Protein AF-A0A0F8VT69-F1 (afdb_monomer)

pLDDT: mean 82.85, std 9.79, range [60.28, 95.31]

Sequence (94 aa):
MRCVAIVFLSCMFVSCIPYAIAPKLDENHISLAKKFKKGLPRINAYIFQDTKKANEFFDYIDYKLQPNPDYFSSNIPISINNTTYYLSFYEVER

Structure (mmCIF, N/CA/C/O backbone):
data_AF-A0A0F8VT69-F1
#
_entry.id   AF-A0A0F8VT69-F1
#
loop_
_atom_site.group_PDB
_atom_site.id
_atom_site.type_symbol
_atom_site.label_atom_id
_atom_site.label_alt_id
_atom_site.label_comp_id
_atom_site.label_asym_id
_atom_site.label_entity_id
_atom_site.label_seq_id
_atom_site.pdbx_PDB_ins_code
_atom_site.Cartn_x
_atom_site.Cartn_y
_atom_site.Cartn_z
_atom_site.occupancy
_atom_site.B_iso_or_equiv
_atom_site.auth_seq_id
_atom_site.auth_comp_id
_atom_site.auth_asym_id
_atom_site.auth_atom_id
_atom_site.pdbx_PDB_model_num
ATOM 1 N N . MET A 1 1 ? 30.275 -10.922 -39.885 1.00 60.59 1 MET A N 1
ATOM 2 C CA . MET A 1 1 ? 30.875 -10.629 -38.557 1.00 60.59 1 MET A CA 1
ATOM 3 C C . MET A 1 1 ? 30.475 -9.261 -37.990 1.00 60.59 1 MET A C 1
ATOM 5 O O . MET A 1 1 ? 30.142 -9.211 -36.817 1.00 60.59 1 MET A O 1
ATOM 9 N N . ARG A 1 2 ? 30.417 -8.169 -38.782 1.00 66.88 2 ARG A N 1
ATOM 10 C CA . ARG A 1 2 ? 29.985 -6.833 -38.293 1.00 66.88 2 ARG A CA 1
ATOM 11 C C . ARG A 1 2 ? 28.558 -6.802 -37.718 1.00 66.88 2 ARG A C 1
ATOM 13 O O . ARG A 1 2 ? 28.352 -6.202 -36.676 1.00 66.88 2 ARG A O 1
ATOM 20 N N . CYS A 1 3 ? 27.602 -7.501 -38.335 1.00 71.44 3 CYS A N 1
ATOM 21 C CA . CYS A 1 3 ? 26.217 -7.541 -37.846 1.00 71.44 3 CYS A CA 1
ATOM 22 C C . CYS A 1 3 ? 26.074 -8.252 -36.487 1.00 71.44 3 CYS A C 1
ATOM 24 O O . CYS A 1 3 ? 25.284 -7.819 -35.662 1.00 71.44 3 CYS A O 1
ATOM 26 N N . VAL A 1 4 ? 26.875 -9.292 -36.221 1.00 78.31 4 VAL A N 1
ATOM 27 C CA . VAL A 1 4 ? 26.831 -10.044 -34.951 1.00 78.31 4 VAL A CA 1
ATOM 28 C C . VAL A 1 4 ? 27.338 -9.187 -33.789 1.00 78.31 4 VAL A C 1
ATOM 30 O O . VAL A 1 4 ? 26.730 -9.174 -32.724 1.00 78.31 4 VAL A O 1
ATOM 33 N N . ALA A 1 5 ? 28.400 -8.408 -34.015 1.00 80.56 5 ALA A N 1
ATOM 34 C CA . ALA A 1 5 ? 28.917 -7.468 -33.022 1.00 80.56 5 ALA A CA 1
ATOM 35 C C . ALA A 1 5 ? 27.910 -6.347 -32.698 1.00 80.56 5 ALA A C 1
ATOM 37 O O . ALA A 1 5 ? 27.780 -5.958 -31.543 1.00 80.56 5 ALA A O 1
ATOM 38 N N . ILE A 1 6 ? 27.163 -5.868 -33.700 1.00 81.06 6 ILE A N 1
ATOM 39 C CA . ILE A 1 6 ? 26.122 -4.843 -33.516 1.00 81.06 6 ILE A CA 1
ATOM 40 C C . ILE A 1 6 ? 24.946 -5.392 -32.697 1.00 81.06 6 ILE A C 1
ATOM 42 O O . ILE A 1 6 ? 24.462 -4.705 -31.803 1.00 81.06 6 ILE A O 1
ATOM 46 N N . VAL A 1 7 ? 24.523 -6.635 -32.951 1.00 81.25 7 VAL A N 1
ATOM 47 C CA . VAL A 1 7 ? 23.456 -7.297 -32.177 1.00 81.25 7 VAL A CA 1
ATOM 48 C C . VAL A 1 7 ? 23.883 -7.512 -30.723 1.00 81.25 7 VAL A C 1
ATOM 50 O O . VAL A 1 7 ? 23.128 -7.191 -29.811 1.00 81.25 7 VAL A O 1
ATOM 53 N N . PHE A 1 8 ? 25.116 -7.972 -30.489 1.00 78.62 8 PHE A N 1
ATOM 54 C CA . PHE A 1 8 ? 25.634 -8.173 -29.132 1.00 78.62 8 PHE A CA 1
ATOM 55 C C . PHE A 1 8 ? 25.747 -6.854 -28.348 1.00 78.62 8 PHE A C 1
ATOM 57 O O . PHE A 1 8 ? 25.398 -6.797 -27.171 1.00 78.62 8 PHE A O 1
ATOM 64 N N . LEU A 1 9 ? 26.170 -5.773 -29.014 1.00 79.25 9 LEU A N 1
ATOM 65 C CA . LEU A 1 9 ? 26.246 -4.438 -28.419 1.00 79.25 9 LEU A CA 1
ATOM 66 C C . LEU A 1 9 ? 24.854 -3.863 -28.106 1.00 79.25 9 LEU A C 1
ATOM 68 O O . LEU A 1 9 ? 24.678 -3.215 -27.079 1.00 79.25 9 LEU A O 1
ATOM 72 N N . SER A 1 10 ? 23.854 -4.135 -28.948 1.00 76.44 10 SER A N 1
ATOM 73 C CA . SER A 1 10 ? 22.467 -3.705 -28.726 1.00 76.44 10 SER A CA 1
ATOM 74 C C . SER A 1 10 ? 21.822 -4.397 -27.517 1.00 76.44 10 SER A C 1
ATOM 76 O O . SER A 1 10 ? 21.045 -3.755 -26.810 1.00 76.44 10 SER A O 1
ATOM 78 N N . CYS A 1 11 ? 22.164 -5.657 -27.230 1.00 73.88 11 CYS A N 1
ATOM 79 C CA . CYS A 1 11 ? 21.622 -6.398 -26.085 1.00 73.88 11 CYS A CA 1
ATOM 80 C C . CYS A 1 11 ? 22.014 -5.806 -24.718 1.00 73.88 11 CYS A C 1
ATOM 82 O O . CYS A 1 11 ? 21.297 -6.017 -23.744 1.00 73.88 11 CYS A O 1
ATOM 84 N N . MET A 1 12 ? 23.107 -5.040 -24.628 1.00 71.12 12 MET A N 1
ATOM 85 C CA . MET A 1 12 ? 23.532 -4.403 -23.371 1.00 71.12 12 MET A CA 1
ATOM 86 C C . MET A 1 12 ? 22.656 -3.197 -22.980 1.00 71.12 12 MET A C 1
ATOM 88 O O . MET A 1 12 ? 22.639 -2.821 -21.813 1.00 71.12 12 MET A O 1
ATOM 92 N N . PHE A 1 13 ? 21.909 -2.610 -23.925 1.00 71.31 13 PHE A N 1
ATOM 93 C CA . PHE A 1 13 ? 21.056 -1.434 -23.686 1.00 71.31 13 PHE A CA 1
ATOM 94 C C . PHE A 1 13 ? 19.578 -1.773 -23.434 1.00 71.31 13 PHE A C 1
ATOM 96 O O . PHE A 1 13 ? 18.789 -0.880 -23.144 1.00 71.31 13 PHE A O 1
ATOM 103 N N . VAL A 1 14 ? 19.191 -3.049 -23.520 1.00 72.06 14 VAL A N 1
ATOM 104 C CA . VAL A 1 14 ? 17.822 -3.532 -23.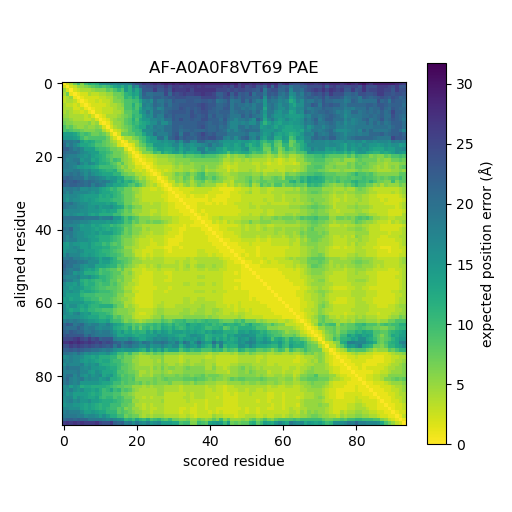244 1.00 72.06 14 VAL A CA 1
ATOM 105 C C . VAL A 1 14 ? 17.716 -4.198 -21.873 1.00 72.06 14 VAL A C 1
ATOM 107 O O . VAL A 1 14 ? 16.968 -5.159 -21.701 1.00 72.06 14 VAL 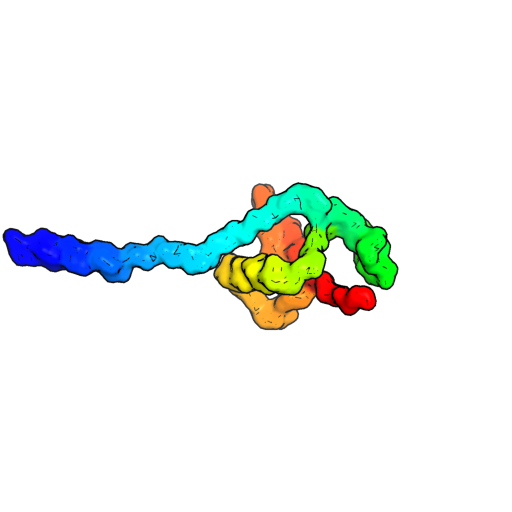A O 1
ATOM 110 N N . SER A 1 15 ? 18.436 -3.694 -20.866 1.00 64.62 15 SER A N 1
ATOM 111 C CA . SER A 1 15 ? 18.194 -4.081 -19.475 1.00 64.62 15 SER A CA 1
ATOM 112 C C . SER A 1 15 ? 16.802 -3.598 -19.045 1.00 64.62 15 SER A C 1
ATOM 114 O O . SER A 1 15 ? 16.619 -2.554 -18.430 1.00 64.62 15 SER A O 1
ATOM 116 N N . CYS A 1 16 ? 15.782 -4.381 -19.386 1.00 67.00 16 CYS A N 1
ATOM 117 C CA . CYS A 1 16 ? 14.415 -4.207 -18.926 1.00 67.00 16 CYS A CA 1
ATOM 118 C C . CYS A 1 16 ? 14.342 -4.697 -17.473 1.00 67.00 16 CYS A C 1
ATOM 120 O O . CYS A 1 16 ? 13.776 -5.750 -17.185 1.00 67.00 16 CYS A O 1
ATOM 122 N N . ILE A 1 17 ? 15.010 -3.982 -16.564 1.00 65.31 17 ILE A N 1
ATOM 123 C CA . ILE A 1 17 ? 14.962 -4.265 -15.130 1.00 65.31 17 ILE A CA 1
ATOM 124 C C . ILE A 1 17 ? 13.736 -3.531 -14.582 1.00 65.31 17 ILE A C 1
ATOM 126 O O . ILE A 1 17 ? 13.720 -2.298 -14.594 1.00 65.31 17 ILE A O 1
ATOM 130 N N . PRO A 1 18 ? 12.702 -4.247 -14.111 1.00 63.28 18 PRO A N 1
ATOM 131 C CA . PRO A 1 18 ? 11.575 -3.603 -13.458 1.00 63.28 18 PRO A CA 1
ATOM 132 C C . PRO A 1 18 ? 12.072 -2.971 -12.154 1.00 63.28 18 PRO A C 1
ATOM 134 O O . PRO A 1 18 ? 12.432 -3.668 -11.209 1.00 63.28 18 PRO A O 1
ATOM 137 N N . TYR A 1 19 ? 12.126 -1.640 -12.125 1.00 64.50 19 TYR A N 1
ATOM 138 C CA . TYR A 1 19 ? 12.588 -0.868 -10.969 1.00 64.50 19 TYR A CA 1
ATOM 139 C C . TYR A 1 19 ? 11.621 -0.970 -9.773 1.00 64.50 19 TYR A C 1
ATOM 141 O O . TYR A 1 19 ? 12.040 -0.864 -8.625 1.00 64.50 19 TYR A O 1
ATOM 149 N N . ALA A 1 20 ? 10.338 -1.253 -10.027 1.00 70.12 20 ALA A N 1
ATOM 150 C CA . ALA A 1 20 ? 9.314 -1.401 -8.998 1.00 70.12 20 ALA A CA 1
ATOM 151 C C . ALA A 1 20 ? 9.093 -2.878 -8.630 1.00 70.12 20 ALA A C 1
ATOM 153 O O . ALA A 1 20 ? 8.270 -3.584 -9.222 1.00 70.12 20 ALA A O 1
ATOM 154 N N . ILE A 1 21 ? 9.842 -3.355 -7.637 1.00 78.81 21 ILE A N 1
ATOM 155 C CA . ILE A 1 21 ? 9.651 -4.688 -7.055 1.00 78.81 21 ILE A CA 1
ATOM 156 C C . ILE A 1 21 ? 8.494 -4.618 -6.055 1.00 78.81 21 ILE A C 1
ATOM 158 O O . ILE A 1 21 ? 8.451 -3.726 -5.213 1.00 78.81 21 ILE A O 1
ATOM 162 N N . ALA A 1 22 ? 7.561 -5.570 -6.133 1.00 84.56 22 ALA A N 1
ATOM 163 C CA . ALA A 1 22 ? 6.441 -5.631 -5.201 1.00 84.56 22 ALA A CA 1
ATOM 164 C C . ALA A 1 22 ? 6.945 -5.826 -3.757 1.00 84.56 22 ALA A C 1
ATOM 166 O O . ALA A 1 22 ? 7.696 -6.779 -3.508 1.00 84.56 22 ALA A O 1
ATOM 167 N N . PRO A 1 23 ? 6.534 -4.977 -2.799 1.00 85.69 23 PRO A N 1
ATOM 168 C CA . PRO A 1 23 ? 6.893 -5.164 -1.401 1.00 85.69 23 PRO A CA 1
ATOM 169 C C . PRO A 1 23 ? 6.243 -6.437 -0.852 1.00 85.69 23 PRO A C 1
ATOM 171 O O . PRO A 1 23 ? 5.141 -6.827 -1.248 1.00 85.69 23 PRO A O 1
ATOM 174 N N . LYS A 1 24 ? 6.931 -7.100 0.080 1.00 86.88 24 LYS A N 1
ATOM 175 C CA . LYS A 1 24 ? 6.389 -8.278 0.764 1.00 86.88 24 LYS A CA 1
ATOM 176 C C . LYS A 1 24 ? 5.412 -7.828 1.848 1.00 86.88 24 LYS A C 1
ATOM 178 O O . LYS A 1 24 ? 5.770 -7.017 2.699 1.00 86.88 24 LYS A O 1
ATOM 183 N N . LEU A 1 25 ? 4.195 -8.360 1.798 1.00 86.50 25 LEU A N 1
ATOM 184 C CA . LEU A 1 25 ? 3.167 -8.141 2.810 1.00 86.50 25 LEU A CA 1
ATOM 185 C C . LEU A 1 25 ? 3.157 -9.329 3.775 1.00 86.50 25 LEU A C 1
ATOM 187 O O . LEU A 1 25 ? 3.099 -10.478 3.341 1.00 86.50 25 LEU A O 1
ATOM 191 N N . ASP A 1 26 ? 3.200 -9.041 5.070 1.00 85.12 26 ASP A N 1
ATOM 192 C CA . ASP A 1 26 ? 3.188 -10.039 6.135 1.00 85.12 26 ASP A CA 1
ATOM 193 C C . ASP A 1 26 ? 1.742 -10.263 6.611 1.00 85.12 26 ASP A C 1
ATOM 195 O O . ASP A 1 26 ? 1.053 -9.320 7.001 1.00 85.12 26 ASP A O 1
ATOM 199 N N . GLU A 1 27 ? 1.267 -11.511 6.639 1.00 76.75 27 GLU A N 1
ATOM 200 C CA . GLU A 1 27 ? -0.133 -11.835 6.986 1.00 76.75 27 GLU A CA 1
ATOM 201 C C . GLU A 1 27 ? -0.551 -11.342 8.386 1.00 76.75 27 GLU A C 1
ATOM 203 O O . GLU A 1 27 ? -1.709 -10.993 8.618 1.00 76.75 27 GLU A O 1
ATOM 208 N N . ASN A 1 28 ? 0.411 -11.217 9.304 1.00 79.88 28 ASN A N 1
ATOM 209 C CA . ASN A 1 28 ? 0.201 -10.764 10.682 1.00 79.88 28 ASN A CA 1
ATOM 210 C C . ASN A 1 28 ? -0.198 -9.280 10.808 1.00 79.88 28 ASN A C 1
ATOM 212 O O . ASN A 1 28 ? -0.518 -8.823 11.905 1.00 79.88 28 ASN A O 1
ATOM 216 N N . HIS A 1 29 ? -0.181 -8.518 9.712 1.00 84.94 29 HIS A N 1
ATOM 217 C CA . HIS A 1 29 ? -0.521 -7.092 9.693 1.00 84.94 29 HIS A CA 1
ATOM 218 C C . HIS A 1 29 ? -1.979 -6.806 9.310 1.00 84.94 29 HIS A C 1
ATOM 220 O O . HIS A 1 29 ? -2.376 -5.641 9.227 1.00 84.94 29 HIS A O 1
ATOM 226 N N . ILE A 1 30 ? -2.797 -7.840 9.100 1.00 91.31 30 ILE A N 1
ATOM 227 C CA . ILE A 1 30 ? -4.222 -7.689 8.795 1.00 91.31 30 ILE A CA 1
ATOM 228 C C . ILE A 1 30 ? -5.022 -7.632 10.097 1.00 91.31 30 ILE A C 1
ATOM 230 O O . ILE A 1 30 ? -5.021 -8.570 10.893 1.00 91.31 30 ILE A O 1
ATOM 234 N N . SER A 1 31 ? -5.762 -6.545 10.314 1.00 91.81 31 SER A N 1
ATOM 235 C CA . SER A 1 31 ? -6.710 -6.467 11.430 1.00 91.81 31 SER A CA 1
ATOM 236 C C . SER A 1 31 ? -7.890 -5.537 11.135 1.00 91.81 31 SER A C 1
ATOM 238 O O . SER A 1 31 ? -7.944 -4.864 10.108 1.00 91.81 31 SER A O 1
ATOM 240 N N . LEU A 1 32 ? -8.877 -5.505 12.033 1.00 93.50 32 LEU A N 1
ATOM 241 C CA . LEU A 1 32 ? -10.020 -4.600 11.904 1.00 93.50 32 LEU A CA 1
ATOM 242 C C . LEU A 1 32 ? -9.574 -3.141 12.082 1.00 93.50 32 LEU A C 1
ATOM 244 O O . LEU A 1 32 ? -9.186 -2.750 13.183 1.00 93.50 32 LEU A O 1
ATOM 248 N N . ALA A 1 33 ? -9.742 -2.309 11.053 1.00 92.50 33 ALA A N 1
ATOM 249 C CA . ALA A 1 33 ? -9.340 -0.899 11.066 1.00 92.50 33 ALA A CA 1
ATOM 250 C C . ALA A 1 33 ? -9.979 -0.116 12.229 1.00 92.50 33 ALA A C 1
ATOM 252 O O . ALA A 1 33 ? -9.305 0.618 12.949 1.00 92.50 33 ALA A O 1
ATOM 253 N N . LYS A 1 34 ? -11.265 -0.360 12.512 1.00 93.44 34 LYS A N 1
ATOM 254 C CA . LYS A 1 34 ? -11.969 0.222 13.669 1.00 93.44 34 LYS A CA 1
ATOM 255 C C . LYS A 1 34 ? -11.350 -0.141 15.030 1.00 93.44 34 LYS A C 1
ATOM 257 O O . LYS A 1 34 ? -11.515 0.620 15.980 1.00 93.44 34 LYS A O 1
ATOM 262 N N . LYS A 1 35 ? -10.685 -1.301 15.150 1.00 92.12 35 LYS A N 1
ATOM 263 C CA . LYS A 1 35 ? -9.948 -1.683 16.371 1.00 92.12 35 LYS A CA 1
ATOM 264 C C . LYS A 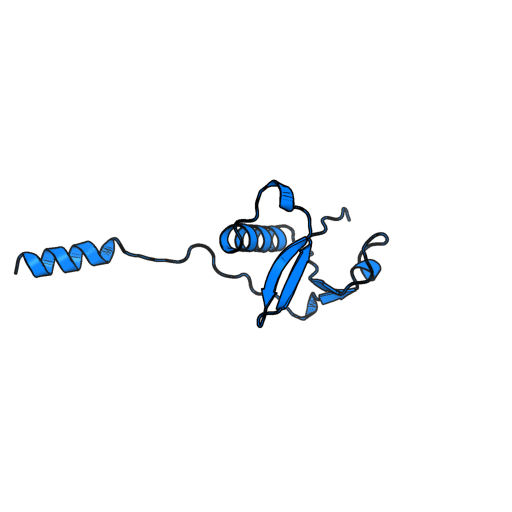1 35 ? -8.604 -0.959 16.468 1.00 92.12 35 LYS A C 1
ATOM 266 O O . LYS A 1 35 ? -8.154 -0.714 17.579 1.00 92.12 35 LYS A O 1
ATOM 271 N N . PHE A 1 36 ? -7.995 -0.617 15.333 1.00 90.19 36 PHE A N 1
ATOM 272 C CA . PHE A 1 36 ? -6.734 0.117 15.280 1.00 90.19 36 PHE A CA 1
ATOM 273 C C . PHE A 1 36 ? -6.892 1.593 15.669 1.00 90.19 36 PHE A C 1
ATOM 275 O O . PHE A 1 36 ? -6.188 2.062 16.559 1.00 90.19 36 PHE A O 1
ATOM 282 N N . LYS A 1 37 ? -7.851 2.316 15.071 1.00 91.12 37 LYS A N 1
ATOM 283 C CA . LYS A 1 37 ? -8.162 3.709 15.439 1.00 91.12 37 LYS A CA 1
ATOM 284 C C . LYS A 1 37 ? -9.670 3.944 15.473 1.00 91.12 37 LYS A C 1
ATOM 286 O O . LYS A 1 37 ? -10.405 3.611 14.537 1.00 91.12 37 LYS A O 1
ATOM 291 N N . LYS A 1 38 ? -10.139 4.569 16.557 1.00 89.25 38 LYS A N 1
ATOM 292 C CA . LYS A 1 38 ? -11.537 4.991 16.710 1.00 89.25 38 LYS A CA 1
ATOM 293 C C . LYS A 1 38 ? -11.831 6.093 15.684 1.00 89.25 38 LYS A C 1
ATOM 295 O O . LYS A 1 38 ? -11.294 7.184 15.795 1.00 89.25 38 LYS A O 1
ATOM 300 N N . GLY A 1 39 ? -12.663 5.785 14.690 1.00 88.69 39 GLY A N 1
ATOM 301 C CA . GLY A 1 39 ? -12.982 6.680 13.567 1.00 88.69 39 GLY A CA 1
ATOM 302 C C . GLY A 1 39 ? -12.863 5.995 12.206 1.00 88.69 39 GLY A C 1
ATOM 303 O O . GLY A 1 39 ? -13.519 6.408 11.257 1.00 88.69 39 GLY A O 1
ATOM 304 N N . LEU A 1 40 ? -12.108 4.895 12.129 1.00 91.62 40 LEU A N 1
ATOM 305 C CA . LEU A 1 40 ? -11.979 4.113 10.904 1.00 91.62 40 LEU A CA 1
ATOM 306 C C . LEU A 1 40 ? -13.189 3.190 10.659 1.00 91.62 40 LEU A C 1
ATOM 308 O O . LEU A 1 40 ? -13.849 2.747 11.614 1.00 91.62 40 LEU A O 1
ATOM 312 N N . PRO A 1 41 ? -13.480 2.863 9.384 1.00 90.69 41 PRO A N 1
ATOM 313 C CA . PRO A 1 41 ? -14.551 1.942 9.022 1.00 90.69 41 PRO A CA 1
ATOM 314 C C . PRO A 1 41 ? -14.339 0.543 9.616 1.00 90.69 41 PRO A C 1
ATOM 316 O O . PRO A 1 41 ? -13.227 0.109 9.925 1.00 90.69 41 PRO A O 1
ATOM 319 N N . ARG A 1 42 ? -15.433 -0.207 9.783 1.00 94.12 42 ARG A N 1
ATOM 320 C CA . ARG A 1 42 ? -15.395 -1.586 10.298 1.00 94.12 42 ARG A CA 1
ATOM 321 C C . ARG A 1 42 ? -15.057 -2.574 9.173 1.00 94.12 42 ARG A C 1
ATOM 323 O O . ARG A 1 42 ? -15.887 -3.399 8.810 1.00 94.12 42 ARG A O 1
ATOM 330 N N . ILE A 1 43 ? -13.842 -2.473 8.647 1.00 91.50 43 ILE A N 1
ATOM 331 C CA . ILE A 1 43 ? -13.294 -3.330 7.586 1.00 91.50 43 ILE A CA 1
ATOM 332 C C . ILE A 1 43 ? -11.958 -3.932 8.028 1.00 91.50 43 ILE A C 1
ATOM 334 O O . ILE A 1 43 ? -11.304 -3.396 8.927 1.00 91.50 43 ILE A O 1
ATOM 338 N N . ASN A 1 44 ? -11.558 -5.042 7.412 1.00 92.31 44 ASN A N 1
ATOM 339 C CA . ASN A 1 44 ? -10.203 -5.564 7.566 1.00 92.31 44 ASN A CA 1
ATOM 340 C C . ASN A 1 44 ? -9.256 -4.707 6.726 1.00 92.31 44 ASN A C 1
ATOM 342 O O . ASN A 1 44 ? -9.503 -4.507 5.539 1.00 92.31 44 ASN A O 1
ATOM 346 N N . ALA A 1 45 ? -8.199 -4.200 7.347 1.00 92.44 45 ALA A N 1
ATOM 347 C CA . ALA A 1 45 ? -7.173 -3.400 6.700 1.00 92.44 45 ALA A CA 1
ATOM 348 C C . ALA A 1 45 ? -5.793 -3.979 7.009 1.00 92.44 45 ALA A C 1
ATOM 350 O O . ALA A 1 45 ? -5.565 -4.538 8.086 1.00 92.44 45 ALA A O 1
ATOM 351 N N . TYR A 1 46 ? -4.881 -3.822 6.056 1.00 93.12 46 TYR A N 1
ATOM 352 C CA . TYR A 1 46 ? -3.464 -4.067 6.272 1.00 93.12 46 TYR A CA 1
ATOM 353 C C . TYR A 1 46 ? -2.848 -2.831 6.933 1.00 93.12 46 TYR A C 1
ATOM 355 O O . TYR A 1 46 ? -2.982 -1.723 6.414 1.00 93.12 46 TYR A O 1
ATOM 363 N N . ILE A 1 47 ? -2.210 -3.004 8.089 1.00 91.88 47 ILE A N 1
ATOM 364 C CA . ILE A 1 47 ? -1.721 -1.891 8.908 1.00 91.88 47 ILE A CA 1
ATOM 365 C C . ILE A 1 47 ? -0.206 -1.778 8.800 1.00 91.88 47 ILE A C 1
ATOM 367 O O . ILE A 1 47 ? 0.545 -2.637 9.277 1.00 91.88 47 ILE A O 1
ATOM 371 N N . PHE A 1 48 ? 0.240 -0.651 8.254 1.00 91.38 48 PHE A N 1
ATOM 372 C CA . PHE A 1 48 ? 1.637 -0.244 8.287 1.00 91.38 48 PHE A CA 1
ATOM 373 C C . PHE A 1 48 ? 1.929 0.506 9.592 1.00 91.38 48 PHE A C 1
ATOM 375 O O . PHE A 1 48 ? 1.299 1.513 9.896 1.00 91.38 48 PHE A O 1
ATOM 382 N N . GLN A 1 49 ? 2.879 -0.001 10.381 1.00 87.31 49 GLN A N 1
ATOM 383 C CA . GLN A 1 49 ? 3.390 0.696 11.572 1.00 87.31 49 GLN A CA 1
ATOM 384 C C . GLN A 1 49 ? 4.627 1.552 11.263 1.00 87.31 49 GLN A C 1
ATOM 386 O O . GLN A 1 49 ? 4.923 2.491 11.995 1.00 87.31 49 GLN A O 1
ATOM 391 N N . ASP A 1 50 ? 5.352 1.195 10.201 1.00 88.50 50 ASP A N 1
ATOM 392 C CA . ASP A 1 50 ? 6.562 1.862 9.728 1.00 88.50 50 ASP A CA 1
ATOM 393 C C . ASP A 1 50 ? 6.221 2.687 8.482 1.00 88.50 50 ASP A C 1
ATOM 395 O O . ASP A 1 50 ? 5.734 2.143 7.486 1.00 88.50 50 ASP A O 1
ATOM 399 N N . THR A 1 51 ? 6.486 3.992 8.544 1.00 88.06 51 THR A N 1
ATOM 400 C CA . THR A 1 51 ? 6.232 4.933 7.448 1.00 88.06 51 THR A CA 1
ATOM 401 C C . THR A 1 51 ? 7.071 4.615 6.219 1.00 88.06 51 THR A C 1
ATOM 403 O O . THR A 1 51 ? 6.599 4.801 5.102 1.00 88.06 51 THR A O 1
ATOM 406 N N . LYS A 1 52 ? 8.273 4.051 6.384 1.00 89.88 52 LYS A N 1
ATOM 407 C CA . LYS A 1 52 ? 9.106 3.639 5.252 1.00 89.88 52 LYS A CA 1
ATOM 408 C C . LYS A 1 52 ? 8.438 2.521 4.454 1.00 89.88 52 LYS A C 1
ATOM 410 O O . LYS A 1 52 ? 8.327 2.620 3.238 1.00 89.88 52 LYS A O 1
ATOM 415 N N . LYS A 1 53 ? 7.944 1.485 5.141 1.00 88.81 53 LYS A N 1
ATOM 416 C CA . LYS A 1 53 ? 7.226 0.372 4.497 1.00 88.81 53 LYS A CA 1
ATOM 417 C C . LYS A 1 53 ? 5.913 0.826 3.856 1.00 88.81 53 LYS A C 1
ATOM 419 O O . LYS A 1 53 ? 5.544 0.303 2.810 1.00 88.81 53 LYS A O 1
ATOM 424 N N . ALA A 1 54 ? 5.212 1.774 4.483 1.00 89.69 54 ALA A N 1
ATOM 425 C CA . ALA A 1 54 ? 4.011 2.373 3.905 1.00 89.69 54 ALA A CA 1
ATOM 426 C C . ALA A 1 54 ? 4.337 3.098 2.591 1.00 89.69 54 ALA A C 1
ATOM 428 O O . ALA A 1 54 ? 3.691 2.839 1.581 1.00 89.69 54 ALA A O 1
ATOM 429 N N . ASN A 1 55 ? 5.386 3.924 2.587 1.00 88.62 55 ASN A N 1
ATOM 430 C CA . ASN A 1 55 ? 5.825 4.660 1.403 1.00 88.62 55 ASN A CA 1
ATOM 431 C C . ASN A 1 55 ? 6.255 3.720 0.271 1.00 88.62 55 ASN A C 1
ATOM 433 O O . ASN A 1 55 ? 5.785 3.880 -0.845 1.00 88.62 55 ASN A O 1
ATOM 437 N N . GLU A 1 56 ? 7.038 2.676 0.563 1.00 89.00 56 GLU A N 1
ATOM 438 C CA . GLU A 1 56 ? 7.411 1.662 -0.439 1.00 89.00 56 GLU A CA 1
ATOM 439 C C . GLU A 1 56 ? 6.179 0.989 -1.077 1.00 89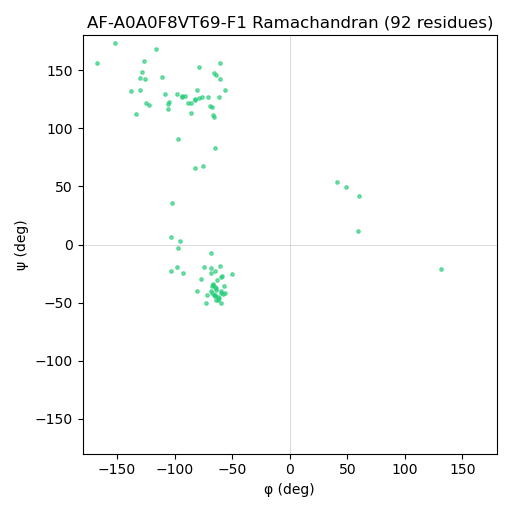.00 56 GLU A C 1
ATOM 441 O O . GLU A 1 56 ? 6.173 0.674 -2.269 1.00 89.00 56 GLU A O 1
ATOM 446 N N . PHE A 1 57 ? 5.112 0.778 -0.299 1.00 89.25 57 PHE A N 1
ATOM 447 C CA . PHE A 1 57 ? 3.848 0.266 -0.821 1.00 89.25 57 PHE A CA 1
ATOM 448 C C . PHE A 1 57 ? 3.09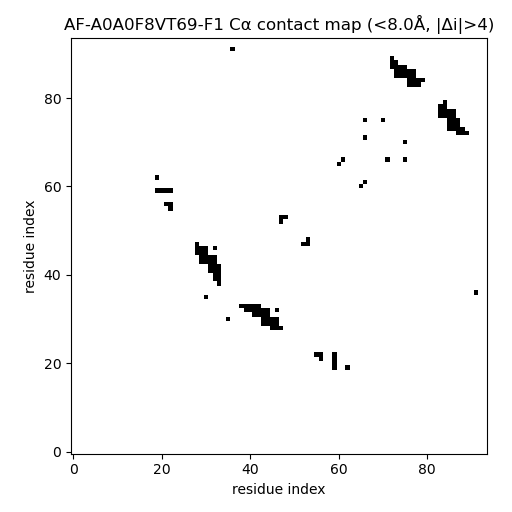9 1.295 -1.667 1.00 89.25 57 PHE A C 1
ATOM 450 O O . PHE A 1 57 ? 2.605 0.939 -2.737 1.00 89.25 57 PHE A O 1
ATOM 457 N N . PHE A 1 58 ? 3.031 2.551 -1.223 1.00 86.44 58 PHE A N 1
ATOM 458 C CA . PHE A 1 58 ? 2.398 3.625 -1.987 1.00 86.44 58 PHE A CA 1
ATOM 459 C C . PHE A 1 58 ? 3.100 3.857 -3.323 1.00 86.44 58 PHE A C 1
ATOM 461 O O . PHE A 1 58 ? 2.422 3.856 -4.346 1.00 86.44 58 PHE A O 1
ATOM 468 N N . ASP A 1 59 ? 4.430 3.927 -3.336 1.00 87.44 59 ASP A N 1
ATOM 469 C CA . ASP A 1 59 ? 5.232 4.090 -4.552 1.00 87.44 59 ASP A CA 1
ATOM 470 C C . ASP A 1 59 ? 4.995 2.934 -5.536 1.00 87.44 59 ASP A C 1
ATOM 472 O O . ASP A 1 59 ? 4.845 3.135 -6.743 1.00 87.44 59 ASP A O 1
ATOM 476 N N . TYR A 1 60 ? 4.908 1.699 -5.025 1.00 87.88 60 TYR A N 1
ATOM 477 C CA . TYR A 1 60 ? 4.597 0.537 -5.854 1.00 87.88 60 TYR A CA 1
ATOM 478 C C . TYR A 1 60 ? 3.183 0.603 -6.446 1.00 87.88 60 TYR A C 1
ATOM 480 O O . TYR A 1 60 ? 2.994 0.275 -7.621 1.00 87.88 60 TYR A O 1
ATOM 488 N N . ILE A 1 61 ? 2.182 0.993 -5.648 1.00 86.69 61 ILE A N 1
ATOM 489 C CA . ILE A 1 61 ? 0.802 1.134 -6.123 1.00 86.69 61 ILE A CA 1
ATOM 490 C C . ILE A 1 61 ? 0.697 2.256 -7.154 1.00 86.69 61 ILE A C 1
ATOM 492 O O . ILE A 1 61 ? 0.065 2.042 -8.188 1.00 86.69 61 ILE A O 1
ATOM 496 N N . ASP A 1 62 ? 1.332 3.398 -6.911 1.00 83.62 62 ASP A N 1
ATOM 497 C CA . ASP A 1 62 ? 1.360 4.527 -7.838 1.00 83.62 62 ASP A CA 1
ATOM 498 C C . ASP A 1 62 ? 1.981 4.119 -9.179 1.00 83.62 62 ASP A C 1
ATOM 500 O O . ASP A 1 62 ? 1.344 4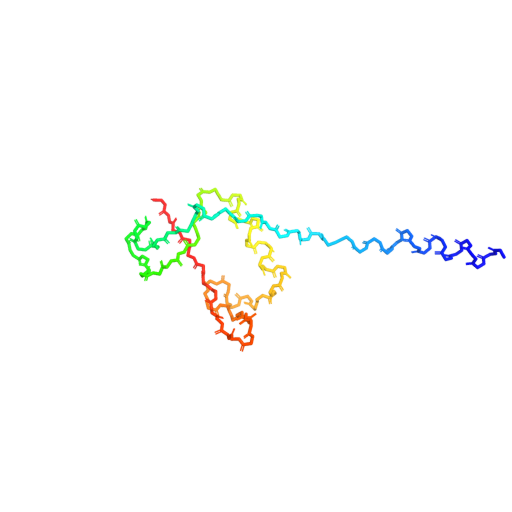.231 -10.226 1.00 83.62 62 ASP A O 1
ATOM 504 N N . TYR A 1 63 ? 3.158 3.487 -9.148 1.00 85.94 63 TYR A N 1
ATOM 505 C CA . TYR A 1 63 ? 3.811 2.969 -10.351 1.00 85.94 63 TYR A CA 1
ATOM 506 C C . TYR A 1 63 ? 2.938 1.964 -11.118 1.00 85.94 63 TYR A C 1
ATOM 508 O O . TYR A 1 63 ? 2.889 1.978 -12.352 1.00 85.94 63 TYR A O 1
ATOM 516 N N . LYS A 1 64 ? 2.272 1.055 -10.395 1.00 86.62 64 LYS A N 1
ATOM 517 C CA . LYS A 1 64 ? 1.540 -0.067 -10.994 1.00 86.62 64 LYS A CA 1
ATOM 518 C C . LYS A 1 64 ? 0.159 0.314 -11.510 1.00 86.62 64 LYS A C 1
ATOM 520 O O . LYS A 1 64 ? -0.263 -0.227 -12.531 1.00 86.62 64 LYS A O 1
ATOM 525 N N . LEU A 1 65 ? -0.567 1.149 -10.774 1.00 84.25 65 LEU A N 1
ATOM 526 C CA . LEU A 1 65 ? -1.946 1.515 -11.091 1.00 84.25 65 LEU A CA 1
ATOM 527 C C . LEU A 1 65 ? -2.039 2.852 -11.826 1.00 84.25 65 LEU A C 1
ATOM 529 O O . LEU A 1 65 ? -3.064 3.079 -12.463 1.00 84.25 65 LEU A O 1
ATOM 533 N N . GLN A 1 66 ? -1.004 3.700 -11.747 1.00 79.69 66 GLN A N 1
ATOM 534 C CA . GLN A 1 66 ? -0.979 5.067 -12.285 1.00 79.69 66 GLN A CA 1
ATOM 535 C C . GLN A 1 66 ? -2.312 5.787 -12.030 1.00 79.69 66 GLN A C 1
ATOM 537 O O . GLN A 1 66 ? -2.979 6.213 -12.981 1.00 79.69 66 GLN A O 1
ATOM 542 N N . PRO A 1 67 ? -2.776 5.827 -10.763 1.00 72.38 67 PRO A N 1
ATOM 543 C CA . PRO A 1 67 ? -4.080 6.381 -10.451 1.00 72.38 67 PRO A CA 1
ATOM 544 C C . PRO A 1 67 ? -4.116 7.849 -10.880 1.00 72.38 67 PRO A C 1
ATOM 546 O O . PRO A 1 67 ? -3.133 8.576 -10.744 1.00 72.38 67 PRO A O 1
ATOM 549 N N . ASN A 1 68 ? -5.259 8.304 -11.399 1.00 70.31 68 ASN A N 1
ATOM 550 C CA . ASN A 1 68 ? -5.432 9.731 -11.654 1.00 70.31 68 ASN A CA 1
ATOM 551 C C . ASN A 1 68 ? -5.192 10.485 -10.320 1.00 70.31 68 ASN A C 1
ATOM 553 O O . ASN A 1 68 ? -5.731 10.048 -9.298 1.00 70.31 68 ASN A O 1
ATOM 557 N N . PRO A 1 69 ? -4.394 11.575 -10.310 1.00 66.25 69 PRO A N 1
ATOM 558 C CA . PRO A 1 69 ? -4.081 12.359 -9.110 1.00 66.25 69 PRO A CA 1
ATOM 559 C C . PRO A 1 69 ? -5.310 12.768 -8.281 1.00 66.25 69 PRO A C 1
ATOM 561 O O . PRO A 1 69 ? -5.199 12.912 -7.066 1.00 66.25 69 PRO A O 1
ATOM 564 N N . ASP A 1 70 ? -6.493 12.863 -8.890 1.00 64.38 70 ASP A N 1
ATOM 565 C CA . ASP A 1 70 ? -7.752 13.153 -8.191 1.00 64.38 70 ASP A CA 1
ATOM 566 C C . ASP A 1 70 ? -8.227 12.014 -7.254 1.00 64.38 70 ASP A C 1
ATOM 568 O O . ASP A 1 70 ? -9.023 12.247 -6.345 1.00 64.38 70 ASP A O 1
ATOM 572 N N . TYR A 1 71 ? -7.746 10.777 -7.446 1.00 60.38 71 TYR A N 1
ATOM 573 C CA . TYR A 1 71 ? -8.170 9.564 -6.720 1.00 60.38 71 TYR A CA 1
ATOM 574 C C . TYR A 1 71 ? -7.185 9.109 -5.639 1.00 60.38 71 TYR A C 1
ATOM 576 O O . TYR A 1 71 ? -7.374 8.048 -5.039 1.00 60.38 71 TYR A O 1
ATOM 584 N N . PHE A 1 72 ? -6.135 9.889 -5.372 1.00 60.28 72 PHE A N 1
ATOM 585 C CA . PHE A 1 72 ? -4.987 9.449 -4.571 1.00 60.28 72 PHE A CA 1
ATOM 586 C C . PHE A 1 72 ? -5.331 9.032 -3.131 1.00 60.28 72 PHE A C 1
ATOM 588 O O . PHE A 1 72 ? -4.566 8.320 -2.486 1.00 60.28 72 PHE A O 1
ATOM 595 N N . SER A 1 73 ? -6.495 9.437 -2.619 1.00 62.91 73 SER A N 1
ATOM 596 C CA . SER A 1 73 ? -6.891 9.201 -1.231 1.00 62.91 73 SER A CA 1
ATOM 597 C C . SER A 1 73 ? -7.908 8.070 -1.030 1.00 62.91 73 SER A C 1
ATOM 599 O O . SER A 1 73 ? -7.959 7.513 0.066 1.00 62.91 73 SER A O 1
ATOM 601 N N . SER A 1 74 ? -8.717 7.677 -2.030 1.00 72.19 74 SER A N 1
ATOM 602 C CA . SER A 1 74 ? -9.723 6.612 -1.835 1.00 72.19 74 SER A CA 1
ATOM 603 C C . SER A 1 74 ? -10.356 6.059 -3.119 1.00 72.19 74 SER A C 1
ATOM 605 O O . SER A 1 74 ? -10.475 6.751 -4.126 1.00 72.19 74 SER A O 1
ATOM 607 N N . ASN A 1 75 ? -10.857 4.822 -3.031 1.00 84.88 75 ASN A N 1
ATOM 608 C CA . ASN A 1 75 ? -11.679 4.134 -4.031 1.00 84.88 75 ASN A CA 1
ATOM 609 C C . ASN A 1 75 ? -11.021 3.932 -5.403 1.00 84.88 75 ASN A C 1
ATOM 611 O O . ASN A 1 75 ? -11.675 4.047 -6.440 1.00 84.88 75 ASN A O 1
ATOM 615 N N . ILE A 1 76 ? -9.743 3.564 -5.418 1.00 86.69 76 ILE A N 1
ATOM 616 C CA . ILE A 1 76 ? -9.043 3.188 -6.645 1.00 86.69 76 ILE A CA 1
ATOM 617 C C . ILE A 1 76 ? -9.610 1.846 -7.138 1.00 86.69 76 ILE A C 1
ATOM 619 O O . ILE A 1 76 ? -9.530 0.853 -6.406 1.00 86.69 76 ILE A O 1
ATOM 623 N N . PRO A 1 77 ? -10.190 1.775 -8.349 1.00 88.81 77 PRO A N 1
ATOM 624 C CA . PRO A 1 77 ? -10.749 0.536 -8.868 1.00 88.81 77 PRO A CA 1
ATOM 625 C C . PRO A 1 77 ? -9.629 -0.446 -9.227 1.00 88.81 77 PRO A C 1
ATOM 627 O O . PRO A 1 77 ? -8.729 -0.133 -10.004 1.00 88.81 77 PRO A O 1
ATOM 630 N N . ILE A 1 78 ? -9.705 -1.663 -8.695 1.00 88.62 78 ILE A N 1
ATOM 631 C CA . ILE A 1 78 ? -8.792 -2.767 -9.008 1.00 88.62 78 ILE A CA 1
ATOM 632 C C . ILE A 1 78 ? -9.593 -3.984 -9.464 1.00 88.62 78 ILE A C 1
ATOM 634 O O . ILE A 1 78 ? -10.667 -4.260 -8.937 1.00 88.62 78 ILE A O 1
ATOM 638 N N . SER A 1 79 ? -9.082 -4.731 -10.440 1.00 91.00 79 SER A N 1
ATOM 639 C CA . SER A 1 79 ? -9.744 -5.945 -10.933 1.00 91.00 79 SER A CA 1
ATOM 640 C C . SER A 1 79 ? -9.014 -7.187 -10.439 1.00 91.00 79 SER A C 1
ATOM 642 O O . SER A 1 79 ? -7.836 -7.376 -10.737 1.00 91.00 79 SER A O 1
ATOM 644 N N . ILE A 1 80 ? -9.718 -8.042 -9.700 1.00 90.75 80 ILE A N 1
ATOM 645 C CA . ILE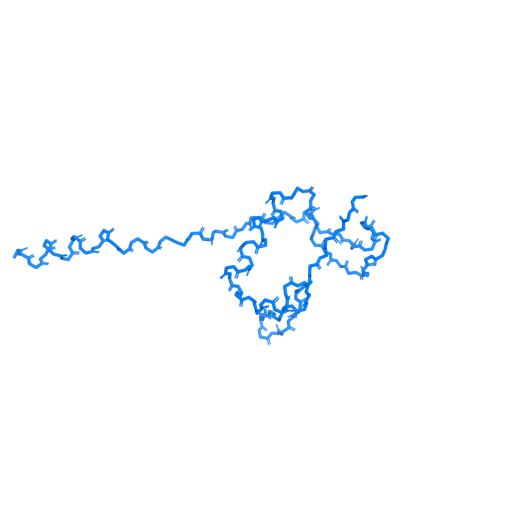 A 1 80 ? -9.222 -9.335 -9.220 1.00 90.75 80 ILE A CA 1
ATOM 646 C C . ILE A 1 80 ? -10.214 -10.393 -9.698 1.00 90.75 80 ILE A C 1
ATOM 648 O O . ILE A 1 80 ? -11.399 -10.302 -9.390 1.00 90.75 80 ILE A O 1
ATOM 652 N N . ASN A 1 81 ? -9.752 -11.385 -10.467 1.00 93.38 81 ASN A N 1
ATOM 653 C CA . ASN A 1 81 ? -10.596 -12.462 -11.009 1.00 93.38 81 ASN A CA 1
ATOM 654 C C . ASN A 1 81 ? -11.877 -11.941 -11.697 1.00 93.38 81 ASN A C 1
ATOM 656 O O . ASN A 1 81 ? -12.982 -12.374 -11.375 1.00 93.38 81 ASN A O 1
ATOM 660 N N . ASN A 1 82 ? -11.738 -10.956 -12.595 1.00 92.31 82 ASN A N 1
ATOM 661 C CA . ASN A 1 82 ? -12.849 -10.285 -13.291 1.00 92.31 82 ASN A CA 1
ATOM 662 C C . ASN A 1 82 ? -13.879 -9.580 -12.384 1.00 92.31 82 ASN A C 1
ATOM 664 O O . ASN A 1 82 ? -14.922 -9.150 -12.869 1.00 92.31 82 ASN A O 1
ATOM 668 N N . THR A 1 83 ? -13.589 -9.417 -11.093 1.00 95.31 83 THR A N 1
ATOM 669 C CA . THR A 1 83 ? -14.424 -8.665 -10.154 1.00 95.31 83 THR A CA 1
ATOM 670 C C . THR A 1 83 ? -13.727 -7.359 -9.792 1.00 95.31 83 THR A C 1
ATOM 672 O O . THR A 1 83 ? -12.544 -7.352 -9.442 1.00 95.31 83 THR A O 1
ATOM 675 N N . THR A 1 84 ? -14.450 -6.243 -9.894 1.00 93.19 84 THR A N 1
ATOM 676 C CA . THR A 1 84 ? -13.940 -4.923 -9.516 1.00 93.19 84 THR A CA 1
ATOM 677 C C . THR A 1 84 ? -14.080 -4.718 -8.013 1.00 93.19 84 THR A C 1
ATOM 679 O O . THR A 1 84 ? -15.170 -4.819 -7.454 1.00 93.19 84 THR A O 1
ATOM 682 N N . TYR A 1 85 ? -12.966 -4.401 -7.371 1.00 91.06 85 TYR A N 1
ATOM 683 C CA . TYR A 1 85 ? -12.872 -3.984 -5.981 1.00 91.06 85 TYR A CA 1
ATOM 684 C C . TYR A 1 85 ? -12.359 -2.548 -5.917 1.00 91.06 85 TYR A C 1
ATOM 686 O O . TYR A 1 85 ? -11.865 -2.009 -6.906 1.00 91.06 85 TYR A O 1
ATOM 694 N N . TYR A 1 86 ? -12.450 -1.942 -4.739 1.00 89.25 86 TYR A N 1
ATOM 695 C CA . TYR A 1 86 ? -12.010 -0.573 -4.507 1.00 89.25 86 TYR A CA 1
ATOM 696 C C . TYR A 1 86 ? -10.967 -0.554 -3.397 1.00 89.25 86 TYR A C 1
ATOM 698 O O . TYR A 1 86 ? -11.230 -0.991 -2.275 1.00 89.25 86 TYR A O 1
ATOM 706 N N . LEU A 1 87 ? -9.773 -0.075 -3.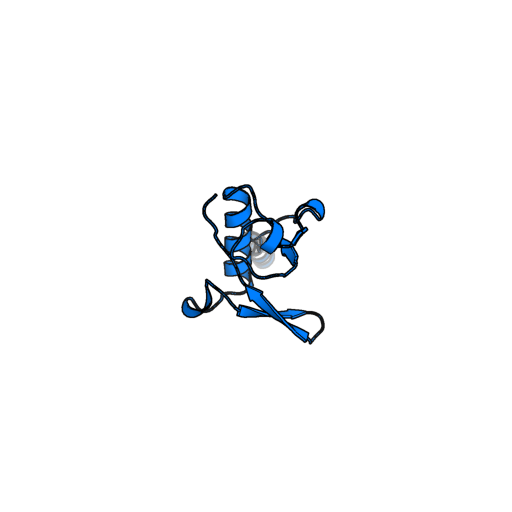734 1.00 88.25 87 LEU A N 1
ATOM 707 C CA . LEU A 1 87 ? -8.671 0.116 -2.806 1.00 88.25 87 LEU A CA 1
ATOM 708 C C . LEU A 1 87 ? -8.736 1.534 -2.233 1.00 88.25 87 LEU A C 1
ATOM 710 O O . LEU A 1 87 ? -8.793 2.508 -2.979 1.00 88.25 87 LEU A O 1
ATOM 714 N N . SER A 1 88 ? -8.713 1.646 -0.908 1.00 88.31 88 SER A N 1
ATOM 715 C CA . SER A 1 88 ? -8.747 2.927 -0.200 1.00 88.31 88 SER A CA 1
ATOM 716 C C . SER A 1 88 ? -7.643 2.985 0.841 1.00 88.31 88 SER A C 1
ATOM 718 O O . SER A 1 88 ? -7.353 1.982 1.499 1.00 88.31 88 SER A O 1
ATOM 720 N N . PHE A 1 89 ? -7.064 4.170 1.007 1.00 88.12 89 PHE A N 1
ATOM 721 C CA . PHE A 1 89 ? -5.975 4.421 1.937 1.00 88.12 89 PHE A CA 1
ATOM 722 C C . PHE A 1 89 ? -6.450 5.301 3.086 1.00 88.12 89 PHE A C 1
ATOM 724 O O . PHE A 1 89 ? -7.287 6.181 2.914 1.00 88.12 89 PHE A O 1
ATOM 731 N N . TYR A 1 90 ? -5.922 5.038 4.277 1.00 88.56 90 TYR A N 1
ATOM 732 C CA . TYR A 1 90 ? -6.219 5.817 5.470 1.00 88.56 90 TYR A CA 1
ATOM 733 C C . TYR A 1 90 ? -4.908 6.122 6.175 1.00 88.56 90 TYR A C 1
ATOM 735 O O . TYR A 1 90 ? -4.267 5.219 6.712 1.00 88.56 90 TYR A O 1
ATOM 743 N N . GLU A 1 91 ? -4.532 7.393 6.186 1.00 87.94 91 GLU A N 1
ATOM 744 C CA . GLU A 1 91 ? -3.466 7.889 7.042 1.00 87.94 91 GLU A CA 1
ATOM 745 C C . GLU A 1 91 ? -4.096 8.412 8.331 1.00 87.94 91 GLU A C 1
ATOM 747 O O . GLU A 1 91 ? -5.077 9.160 8.308 1.00 87.94 91 GLU A O 1
ATOM 752 N N . VAL A 1 92 ? -3.592 7.950 9.472 1.00 87.38 92 VAL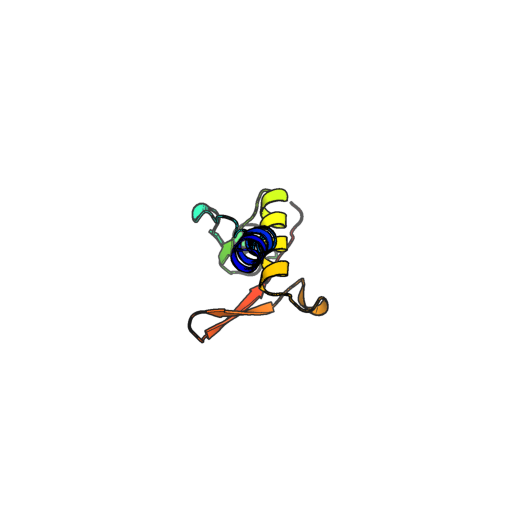 A N 1
ATOM 753 C CA . VAL A 1 92 ? -4.087 8.367 10.783 1.00 87.38 92 VAL A CA 1
ATOM 754 C C . VAL A 1 92 ? -2.917 8.775 11.655 1.00 87.38 92 VAL A C 1
ATOM 756 O O . VAL A 1 92 ? -1.932 8.048 11.771 1.00 87.38 92 VAL A O 1
ATOM 759 N N . GLU A 1 93 ? -3.050 9.925 12.309 1.00 82.81 93 GLU A N 1
ATOM 760 C CA . GLU A 1 93 ? -2.127 10.323 13.364 1.00 82.81 93 GLU A CA 1
ATOM 761 C C . GLU A 1 93 ? -2.227 9.338 14.534 1.00 82.81 93 GLU A C 1
ATOM 763 O O . GLU A 1 93 ? -3.305 8.794 14.828 1.00 82.81 93 GLU A O 1
ATOM 768 N N . ARG A 1 94 ? -1.094 9.091 15.192 1.00 64.56 94 ARG A N 1
ATOM 769 C CA . ARG A 1 94 ? -1.006 8.132 16.297 1.00 64.56 94 ARG A CA 1
ATOM 770 C C . ARG A 1 94 ? -1.890 8.548 17.470 1.00 64.56 94 ARG A C 1
ATOM 772 O O . ARG A 1 94 ? -1.854 9.729 17.859 1.00 64.56 94 ARG A O 1
#

Mean predicted aligned error: 8.75 Å

Organism: NCBI:txid412755

Solvent-accessible surface area (backbone atoms only — not comparable to full-atom values): 6168 Å² total; per-residue (Å²): 113,71,67,59,55,52,53,59,60,53,60,72,76,63,73,83,68,77,85,76,67,81,74,88,81,64,80,88,36,59,42,50,33,35,78,75,39,90,87,46,63,92,42,80,36,77,61,72,89,47,70,68,65,42,46,56,46,49,54,40,46,43,72,71,64,60,65,60,81,92,44,79,59,47,63,43,79,42,77,56,93,94,40,81,44,67,50,65,65,83,90,74,86,134

Radius of gyration: 19.88 Å; Cα contacts (8 Å, |Δi|>4): 69; chains: 1; bounding box: 46×26×55 Å

Foldseek 3Di:
DVVVVVVVVVVVVPPPPPPQDADDQDPVQWDQPCVVDPPDDRDIDRDDPDVVSVVSNLVNCCVPLVDDPVCSAWFRWDADPNDTDGDGDDDDDD

Secondary structure (DSSP, 8-state):
-HHHHHHHHHHTT-----S-PPPPPPGGGEEEHHHHSBTB-SSEEE---SHHHHHHHHHHHHHHH---GGGTTS-EEEEETTEEEEE-------